Protein AF-A0A7V9DQ34-F1 (afdb_monomer_lite)

Foldseek 3Di:
DAPVVQLLVLVLVCQAQVRVVVLCVQCLVLLVDPVRFLLNSCVSSVSDDDPLSSVQSVPADPVVRNVVSVVSNVQSPDPRRFGEREAEDEDLDWDWDKDWFPDDPVGNTHIYIYTYDHRRPDDNPPPDPPD

Secondary structure (DSSP, 8-state):
--HHHHHHHHHHHHHSTTTHHHHHHHHHHHHH-TTS-HHHHHHHTT---SHHHHHHHHHS-HHHHHHHHHHHHHHHTSSSPPPEEEEEEE-SS-EEEEEEE--BTTB--EEEEEEEEPPTTPPP-------

pLDDT: mean 87.31, std 13.81, range [36.06, 98.06]

Sequence (131 aa):
MPAYQRMFGRVNQHFNIDSIGVTRDAIEQALLDPQTNLVSIAETLGIVTTDGERKVLEALPRGIQASLRALLADNFARVQPWEVQFVWEPAYDYRLTVHEAGPSAISDGGISVILGTRYPGDALPTLGTAS

Structure (mmCIF, N/CA/C/O backbone):
data_AF-A0A7V9DQ34-F1
#
_entry.id   AF-A0A7V9DQ34-F1
#
loop_
_atom_site.group_PDB
_atom_site.id
_atom_site.type_symbol
_atom_site.label_atom_id
_atom_site.label_alt_id
_atom_site.label_comp_id
_atom_site.label_asym_id
_atom_site.label_entity_id
_atom_site.label_seq_id
_atom_site.pdbx_PDB_ins_code
_atom_site.Cartn_x
_atom_site.Cartn_y
_atom_site.Cartn_z
_atom_site.occupancy
_atom_site.B_iso_or_equiv
_atom_site.auth_seq_id
_atom_site.auth_comp_id
_atom_site.auth_asym_id
_atom_site.auth_atom_id
_atom_site.pdbx_PDB_model_num
ATOM 1 N N . MET A 1 1 ? 8.725 -15.101 -11.408 1.00 49.19 1 MET A N 1
ATOM 2 C CA . MET A 1 1 ? 7.787 -13.970 -11.231 1.00 49.19 1 MET A CA 1
ATOM 3 C C . MET A 1 1 ? 8.563 -12.667 -11.330 1.00 49.19 1 MET A C 1
ATOM 5 O O . MET A 1 1 ? 9.618 -12.593 -10.699 1.00 49.19 1 MET A O 1
ATOM 9 N N . PRO A 1 2 ? 8.089 -11.678 -12.111 1.00 68.88 2 PRO A N 1
ATOM 10 C CA . PRO A 1 2 ? 8.647 -10.325 -12.130 1.00 68.88 2 PRO A CA 1
ATOM 11 C C . PRO A 1 2 ? 8.797 -9.766 -10.708 1.00 68.88 2 PRO A C 1
ATOM 13 O O . PRO A 1 2 ? 7.991 -10.085 -9.831 1.00 68.88 2 PRO A O 1
ATOM 16 N N . ALA A 1 3 ? 9.826 -8.947 -10.465 1.00 72.06 3 ALA A N 1
ATOM 17 C CA . ALA A 1 3 ? 10.141 -8.426 -9.130 1.00 72.06 3 ALA A CA 1
ATOM 18 C C . ALA A 1 3 ? 8.935 -7.736 -8.462 1.00 72.06 3 ALA A C 1
ATOM 20 O O . ALA A 1 3 ? 8.665 -7.981 -7.290 1.00 72.06 3 ALA A O 1
ATOM 21 N N . TYR A 1 4 ? 8.137 -6.987 -9.228 1.00 79.31 4 TYR A N 1
ATOM 22 C CA . TYR A 1 4 ? 6.950 -6.302 -8.705 1.00 79.31 4 TYR A CA 1
ATOM 23 C C . TYR A 1 4 ? 5.846 -7.249 -8.287 1.00 79.31 4 TYR A C 1
ATOM 25 O O . TYR A 1 4 ? 5.199 -7.020 -7.275 1.00 79.31 4 TYR A O 1
ATOM 33 N N . GLN A 1 5 ? 5.656 -8.345 -9.014 1.00 82.69 5 GLN A N 1
ATOM 34 C CA . GLN A 1 5 ? 4.638 -9.315 -8.641 1.00 82.69 5 GLN A CA 1
ATOM 35 C C . GLN A 1 5 ? 4.975 -9.973 -7.295 1.00 82.69 5 GLN A C 1
ATOM 37 O O . GLN A 1 5 ? 4.077 -10.270 -6.513 1.00 82.69 5 GLN A O 1
ATOM 42 N N . ARG A 1 6 ? 6.270 -10.142 -6.983 1.00 87.31 6 ARG A N 1
ATOM 43 C CA . ARG A 1 6 ? 6.712 -10.590 -5.652 1.00 87.31 6 ARG A CA 1
ATOM 44 C C . ARG A 1 6 ? 6.522 -9.512 -4.588 1.00 87.31 6 ARG A C 1
ATOM 46 O O . ARG A 1 6 ? 6.045 -9.836 -3.508 1.00 87.31 6 ARG A O 1
ATOM 53 N N . MET A 1 7 ? 6.851 -8.256 -4.897 1.00 90.44 7 MET A N 1
ATOM 54 C CA . MET A 1 7 ? 6.617 -7.126 -3.991 1.00 90.44 7 MET A CA 1
ATOM 55 C C . MET A 1 7 ? 5.136 -6.996 -3.629 1.00 90.44 7 MET A C 1
ATOM 57 O O . MET A 1 7 ? 4.805 -6.954 -2.453 1.00 90.44 7 MET A O 1
ATOM 61 N N . PHE A 1 8 ? 4.239 -7.037 -4.614 1.00 91.75 8 PHE A N 1
ATOM 62 C CA . PHE A 1 8 ? 2.791 -7.010 -4.393 1.00 91.75 8 PHE A CA 1
ATOM 63 C C . PHE A 1 8 ? 2.287 -8.252 -3.654 1.00 91.75 8 PHE A C 1
ATOM 65 O O . PHE A 1 8 ? 1.401 -8.144 -2.815 1.00 91.75 8 PHE A O 1
ATOM 72 N N . GLY A 1 9 ? 2.897 -9.418 -3.893 1.00 93.38 9 GLY A N 1
ATOM 73 C CA . GLY A 1 9 ? 2.659 -10.606 -3.074 1.00 93.38 9 GLY A CA 1
ATOM 74 C C . GLY A 1 9 ? 2.941 -10.356 -1.589 1.00 93.38 9 GLY A C 1
ATOM 75 O O . GLY A 1 9 ? 2.115 -10.715 -0.757 1.00 93.38 9 GLY A O 1
ATOM 76 N N . ARG A 1 10 ? 4.053 -9.683 -1.257 1.00 95.44 10 ARG A N 1
ATOM 77 C CA . ARG A 1 10 ? 4.363 -9.285 0.127 1.00 95.44 10 ARG A CA 1
ATOM 78 C C . ARG A 1 10 ? 3.397 -8.234 0.659 1.00 95.44 10 ARG A C 1
ATOM 80 O O . ARG A 1 10 ? 2.944 -8.375 1.783 1.00 95.44 10 ARG A O 1
ATOM 87 N N . VAL A 1 11 ? 3.018 -7.231 -0.140 1.00 95.62 11 VAL A N 1
ATOM 88 C CA . VAL A 1 11 ? 1.984 -6.257 0.265 1.00 95.62 11 VAL A CA 1
ATOM 89 C C . VAL A 1 11 ? 0.716 -6.993 0.717 1.00 95.62 11 VAL A C 1
ATOM 91 O O . VAL A 1 11 ? 0.256 -6.795 1.836 1.00 95.62 11 VAL A O 1
ATOM 94 N N . ASN A 1 12 ? 0.200 -7.917 -0.093 1.00 97.06 12 ASN A N 1
ATOM 95 C CA . ASN A 1 12 ? -1.033 -8.645 0.226 1.00 97.06 12 ASN A CA 1
ATOM 96 C C . ASN A 1 12 ? -0.915 -9.552 1.463 1.00 97.06 12 ASN A C 1
ATOM 98 O O . ASN A 1 12 ? -1.913 -9.842 2.116 1.00 97.06 12 ASN A O 1
ATOM 102 N N . GLN A 1 13 ? 0.296 -9.972 1.841 1.00 96.75 13 GLN A N 1
ATOM 103 C CA . GLN A 1 13 ? 0.516 -10.688 3.102 1.00 96.75 13 GLN A CA 1
ATOM 104 C C . GLN A 1 13 ? 0.306 -9.795 4.333 1.00 96.75 13 GLN A C 1
ATOM 106 O O . GLN A 1 13 ? -0.057 -10.310 5.382 1.00 96.75 13 GLN A O 1
ATOM 111 N N . HIS A 1 14 ? 0.484 -8.478 4.212 1.00 96.38 14 HIS A N 1
ATOM 112 C CA . HIS A 1 14 ? 0.279 -7.533 5.313 1.00 96.38 14 HIS A CA 1
ATOM 113 C C . HIS A 1 14 ? -1.152 -7.008 5.411 1.00 96.38 14 HIS A C 1
ATOM 115 O O . HIS A 1 14 ? -1.604 -6.685 6.508 1.00 96.38 14 HIS A O 1
ATOM 121 N N . PHE A 1 15 ? -1.855 -6.904 4.284 1.00 96.12 15 PHE A N 1
ATOM 122 C CA . PHE A 1 15 ? -3.164 -6.249 4.216 1.00 96.12 15 PHE A CA 1
ATOM 123 C C . PHE A 1 15 ? -4.346 -7.211 4.011 1.00 96.12 15 PHE A C 1
ATOM 125 O O . PHE A 1 15 ? -5.454 -6.749 3.751 1.00 96.12 15 PHE A O 1
ATOM 132 N N . ASN A 1 16 ? -4.138 -8.522 4.172 1.00 95.31 16 ASN A N 1
ATOM 133 C CA . ASN A 1 16 ? -5.232 -9.496 4.261 1.00 95.31 16 ASN A CA 1
ATOM 134 C C . ASN A 1 16 ? -5.968 -9.425 5.607 1.00 95.31 16 ASN A C 1
ATOM 136 O O . ASN A 1 16 ? -5.466 -8.849 6.577 1.00 95.31 16 ASN A O 1
ATOM 140 N N . ILE A 1 17 ? -7.135 -10.067 5.671 1.00 91.56 17 ILE A N 1
ATOM 141 C CA . ILE A 1 17 ? -8.006 -10.067 6.853 1.00 91.56 17 ILE A CA 1
ATOM 142 C C . ILE A 1 17 ? -7.315 -10.560 8.136 1.00 91.56 17 ILE A C 1
ATOM 144 O O . ILE A 1 17 ? -7.572 -10.024 9.213 1.00 91.56 17 ILE A O 1
ATOM 148 N N . ASP A 1 18 ? -6.389 -11.515 8.025 1.00 93.81 18 ASP A N 1
ATOM 149 C CA . ASP A 1 18 ? -5.710 -12.121 9.176 1.00 93.81 18 ASP A CA 1
ATOM 150 C C . ASP A 1 18 ? -4.588 -11.234 9.738 1.00 93.81 18 ASP A C 1
ATOM 152 O O . ASP A 1 18 ? -4.246 -11.315 10.918 1.00 93.81 18 ASP A O 1
ATOM 156 N N . SER A 1 19 ? -3.994 -10.386 8.894 1.00 95.38 19 SER A N 1
ATOM 157 C CA . SER A 1 19 ? -2.755 -9.658 9.206 1.00 95.38 19 SER A CA 1
ATOM 158 C C . SER A 1 19 ? -2.948 -8.150 9.325 1.00 95.38 19 SER A C 1
ATOM 160 O O . SER A 1 19 ? -2.115 -7.469 9.927 1.00 95.38 19 SER A O 1
ATOM 162 N N . ILE A 1 20 ? -4.045 -7.604 8.792 1.00 94.69 20 ILE A N 1
ATOM 163 C CA . ILE A 1 20 ? -4.225 -6.155 8.679 1.00 94.69 20 ILE A CA 1
ATOM 164 C C . ILE A 1 20 ? -4.277 -5.438 10.030 1.00 94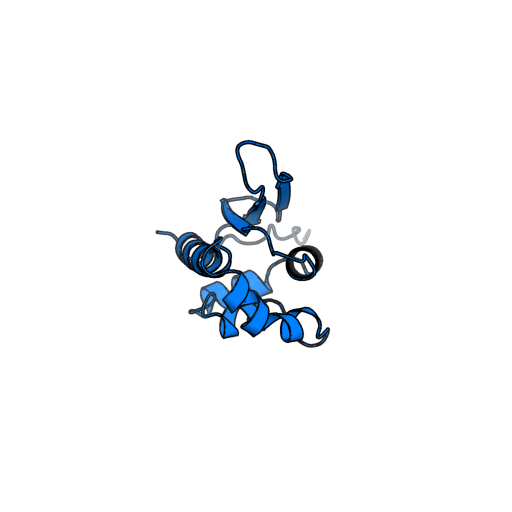.69 20 ILE A C 1
ATOM 166 O O . ILE A 1 20 ? -3.770 -4.325 10.139 1.00 94.69 20 ILE A O 1
ATOM 170 N N . GLY A 1 21 ? -4.814 -6.078 11.073 1.00 93.50 21 GLY A N 1
ATOM 171 C CA . GLY A 1 21 ? -4.801 -5.523 12.430 1.00 93.50 21 GLY A CA 1
ATOM 172 C C . GLY A 1 21 ? -3.378 -5.349 12.968 1.00 93.50 21 GLY A C 1
ATOM 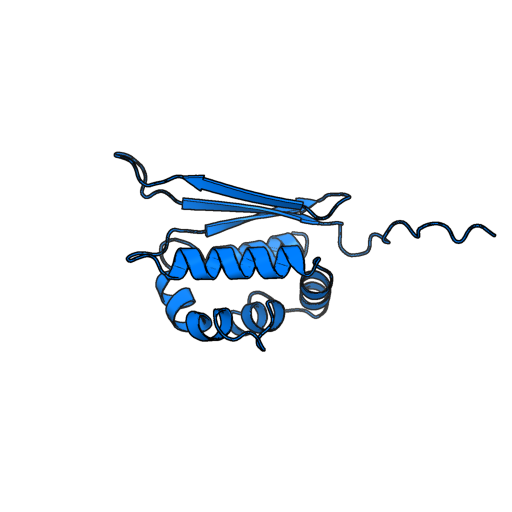173 O O . GLY A 1 21 ? -3.028 -4.277 13.450 1.00 93.50 21 GLY A O 1
ATOM 174 N N . VAL A 1 22 ? -2.527 -6.367 12.793 1.00 94.56 22 VAL A N 1
ATOM 175 C CA . VAL A 1 22 ? -1.110 -6.318 13.195 1.00 94.56 22 VAL A CA 1
ATOM 176 C C . VAL A 1 22 ? -0.357 -5.264 12.385 1.00 94.56 22 VAL A C 1
ATOM 178 O O . VAL A 1 22 ? 0.430 -4.495 12.936 1.00 94.56 22 VAL A O 1
ATOM 181 N N . THR A 1 23 ? -0.618 -5.195 11.078 1.00 94.69 23 THR A N 1
ATOM 182 C CA . THR A 1 23 ? -0.028 -4.182 10.199 1.00 94.69 23 THR A CA 1
ATOM 183 C C . THR A 1 23 ? -0.436 -2.775 10.625 1.00 94.69 23 THR A C 1
ATOM 185 O O . THR A 1 23 ? 0.433 -1.912 10.725 1.00 94.69 23 THR A O 1
ATOM 188 N N . ARG A 1 24 ? -1.721 -2.533 10.926 1.00 94.38 24 ARG A N 1
ATOM 189 C CA . ARG A 1 24 ? -2.191 -1.242 11.447 1.00 94.38 24 ARG A CA 1
ATOM 190 C C . ARG A 1 24 ? -1.393 -0.844 12.675 1.00 94.38 24 ARG A C 1
ATOM 192 O O . ARG A 1 24 ? -0.775 0.216 12.669 1.00 94.38 24 ARG A O 1
ATOM 199 N N . ASP A 1 25 ? -1.356 -1.707 13.680 1.00 93.31 25 ASP A N 1
ATOM 200 C CA . ASP A 1 25 ? -0.710 -1.395 14.953 1.00 93.31 25 ASP A CA 1
ATOM 201 C C . ASP A 1 25 ? 0.801 -1.113 14.774 1.00 93.31 25 ASP A C 1
ATOM 203 O O . ASP A 1 25 ? 1.378 -0.311 15.507 1.00 93.31 25 ASP A O 1
ATOM 207 N N . ALA A 1 26 ? 1.439 -1.710 13.759 1.00 92.12 26 ALA A N 1
ATOM 208 C CA . ALA A 1 26 ? 2.849 -1.490 13.439 1.00 92.12 26 ALA A CA 1
ATOM 209 C C . ALA A 1 26 ? 3.144 -0.160 12.717 1.00 92.12 26 ALA A C 1
ATOM 211 O O . ALA A 1 26 ? 4.217 0.410 12.923 1.00 92.12 26 ALA A O 1
ATOM 212 N N . ILE A 1 27 ? 2.249 0.321 11.843 1.00 93.31 27 ILE A N 1
ATOM 213 C CA . ILE A 1 27 ? 2.549 1.443 10.928 1.00 93.31 27 ILE A CA 1
ATOM 214 C C . ILE A 1 27 ? 1.555 2.610 10.962 1.00 93.31 27 ILE A C 1
ATOM 216 O O . ILE A 1 27 ? 1.752 3.580 10.232 1.00 93.31 27 ILE A O 1
ATOM 220 N N . GLU A 1 28 ? 0.518 2.579 11.799 1.00 91.75 28 GLU A N 1
ATOM 221 C CA . GLU A 1 28 ? -0.480 3.656 11.883 1.00 91.75 28 GLU A CA 1
ATOM 222 C C . GLU A 1 28 ? 0.167 5.022 12.161 1.00 91.75 28 GLU A C 1
ATOM 224 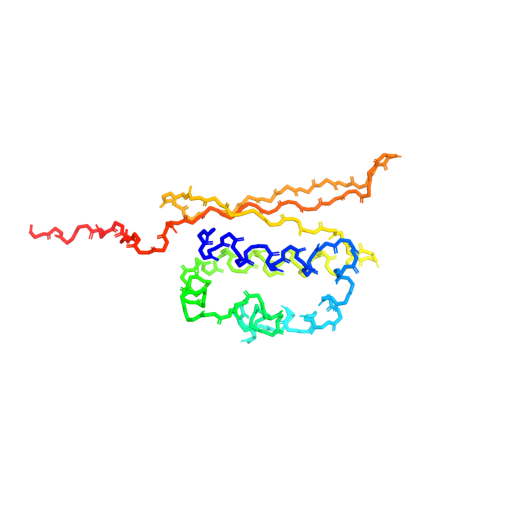O O . GLU A 1 28 ? -0.069 5.983 11.431 1.00 91.75 28 GLU A O 1
ATOM 229 N N . GLN A 1 29 ? 1.062 5.106 13.148 1.00 89.00 29 GLN A N 1
ATOM 230 C CA . GLN A 1 29 ? 1.752 6.363 13.466 1.00 89.00 29 GLN A CA 1
ATOM 231 C C . GLN A 1 29 ? 2.625 6.856 12.303 1.00 89.00 29 GLN A C 1
ATOM 233 O O . GLN A 1 29 ? 2.656 8.046 12.001 1.00 89.00 29 GLN A O 1
ATOM 238 N N . ALA A 1 30 ? 3.282 5.932 11.602 1.00 90.44 30 ALA A N 1
ATOM 239 C CA . ALA A 1 30 ? 4.112 6.229 10.439 1.00 90.44 30 ALA A CA 1
ATOM 240 C C . ALA A 1 30 ? 3.281 6.739 9.241 1.00 90.44 30 ALA A C 1
ATOM 242 O O . ALA A 1 30 ? 3.742 7.582 8.470 1.00 90.44 30 ALA A O 1
ATOM 243 N N . LEU A 1 31 ? 2.038 6.268 9.087 1.00 88.19 31 LEU A N 1
ATOM 244 C CA . LEU A 1 31 ? 1.105 6.771 8.073 1.00 88.19 31 LEU A CA 1
ATOM 245 C C . LEU A 1 31 ? 0.639 8.202 8.368 1.00 88.19 31 LEU A C 1
ATOM 247 O O . LEU A 1 31 ? 0.479 8.990 7.429 1.00 88.19 31 LEU A O 1
ATOM 251 N N . LEU A 1 32 ? 0.448 8.535 9.646 1.00 85.38 32 LEU A N 1
ATOM 252 C CA . LEU A 1 32 ? -0.005 9.853 10.098 1.00 85.38 32 LEU A CA 1
ATOM 253 C C . LEU A 1 32 ? 1.119 10.896 10.141 1.00 85.38 32 LEU A C 1
ATOM 255 O O . LEU A 1 32 ? 0.845 12.089 10.012 1.00 85.38 32 LEU A O 1
ATOM 259 N N . ASP A 1 33 ? 2.374 10.468 10.281 1.00 89.38 33 ASP A N 1
ATOM 260 C CA . ASP A 1 33 ? 3.526 11.364 10.259 1.00 89.38 33 ASP A CA 1
ATOM 261 C C . ASP A 1 33 ? 3.804 11.891 8.834 1.00 89.38 33 ASP A C 1
ATOM 263 O O . ASP A 1 33 ? 4.165 11.109 7.945 1.00 89.38 33 ASP A O 1
ATOM 267 N N . PRO A 1 34 ? 3.698 13.215 8.595 1.00 83.69 34 PRO A N 1
ATOM 268 C CA . PRO A 1 34 ? 3.951 13.810 7.286 1.00 83.69 34 PRO A CA 1
ATOM 269 C C . PRO A 1 34 ? 5.421 13.739 6.845 1.00 83.69 34 PRO A C 1
ATOM 271 O O . PRO A 1 34 ? 5.696 13.957 5.665 1.00 83.69 34 PRO A O 1
ATOM 274 N N . GLN A 1 35 ? 6.366 13.479 7.757 1.00 87.88 35 GLN A N 1
ATOM 275 C CA . GLN A 1 35 ? 7.790 13.339 7.423 1.00 87.88 35 GLN A CA 1
ATOM 276 C C . GLN A 1 35 ? 8.145 11.933 6.946 1.00 87.88 35 GLN A C 1
ATOM 278 O O . GLN A 1 35 ? 9.077 11.749 6.160 1.00 87.88 35 GLN A O 1
ATOM 283 N N . THR A 1 36 ? 7.389 10.934 7.388 1.00 90.44 36 THR A N 1
ATOM 284 C CA . THR A 1 36 ? 7.561 9.567 6.922 1.00 90.44 36 THR A CA 1
ATOM 285 C C . THR A 1 36 ? 7.087 9.470 5.473 1.00 90.44 36 THR A C 1
ATOM 287 O O . THR A 1 36 ? 6.018 9.969 5.141 1.00 90.44 36 THR A O 1
ATOM 290 N N . ASN A 1 37 ? 7.834 8.803 4.591 1.00 90.50 37 ASN A N 1
ATOM 291 C CA . ASN A 1 37 ? 7.427 8.570 3.198 1.00 90.50 37 ASN A CA 1
ATOM 292 C C . ASN A 1 37 ? 6.913 7.127 2.988 1.00 90.50 37 ASN A C 1
ATOM 294 O O . ASN A 1 37 ? 7.070 6.265 3.851 1.00 90.50 37 ASN A O 1
ATOM 298 N N . LEU A 1 38 ? 6.260 6.859 1.848 1.00 91.88 38 LEU A N 1
ATOM 299 C CA . LEU A 1 38 ? 5.679 5.539 1.547 1.00 91.88 38 LEU A CA 1
ATOM 300 C C . LEU A 1 38 ? 6.735 4.419 1.498 1.00 91.88 38 LEU A C 1
ATOM 302 O O . LEU A 1 38 ? 6.459 3.290 1.894 1.00 91.88 38 LEU A O 1
ATOM 306 N N . VAL A 1 39 ? 7.937 4.734 1.018 1.00 92.56 39 VAL A N 1
ATOM 307 C CA . VAL A 1 39 ? 9.040 3.779 0.868 1.00 92.56 39 VAL A CA 1
ATOM 308 C C . VAL A 1 39 ? 9.509 3.299 2.235 1.00 92.56 39 VAL A C 1
ATOM 310 O O . VAL A 1 39 ? 9.593 2.096 2.446 1.00 92.56 39 VAL A O 1
ATOM 313 N N . SER A 1 40 ? 9.721 4.215 3.180 1.00 93.00 40 SER A N 1
ATOM 314 C CA . SER A 1 40 ? 10.126 3.883 4.547 1.00 93.00 40 SER A CA 1
ATOM 315 C C . SER A 1 40 ? 9.104 2.979 5.237 1.00 93.00 40 SER A C 1
ATOM 317 O O . SER A 1 40 ? 9.491 2.001 5.865 1.00 93.00 40 SER A O 1
ATOM 319 N N . ILE A 1 41 ? 7.804 3.232 5.048 1.00 93.62 41 ILE A N 1
ATOM 320 C CA . ILE A 1 41 ? 6.739 2.349 5.559 1.00 93.62 41 ILE A CA 1
ATOM 321 C C . ILE A 1 41 ? 6.853 0.949 4.944 1.00 93.62 41 ILE A C 1
ATOM 323 O O . ILE A 1 41 ? 6.790 -0.057 5.650 1.00 93.62 41 ILE A O 1
ATOM 327 N N . ALA A 1 42 ? 7.043 0.871 3.626 1.00 94.25 42 ALA A N 1
ATOM 328 C CA . ALA A 1 42 ? 7.178 -0.402 2.929 1.00 94.25 42 ALA A CA 1
ATOM 329 C C . ALA A 1 42 ? 8.456 -1.165 3.333 1.00 94.25 42 ALA A C 1
ATOM 331 O O . ALA A 1 42 ? 8.448 -2.394 3.367 1.00 94.25 42 ALA A O 1
ATOM 332 N N . GLU A 1 43 ? 9.542 -0.469 3.666 1.00 94.50 43 GLU A N 1
ATOM 333 C CA . GLU A 1 43 ? 10.764 -1.069 4.214 1.00 94.50 43 GLU A CA 1
ATOM 334 C C . GLU A 1 43 ? 10.553 -1.585 5.641 1.00 94.50 43 GLU A C 1
ATOM 336 O O . GLU A 1 43 ? 10.953 -2.710 5.934 1.00 94.50 43 GLU A O 1
ATOM 341 N N . THR A 1 44 ? 9.868 -0.825 6.506 1.00 93.19 44 THR A N 1
ATOM 342 C CA . THR A 1 44 ? 9.512 -1.266 7.867 1.00 93.19 44 THR A CA 1
ATOM 343 C C . THR A 1 44 ? 8.701 -2.559 7.850 1.00 93.19 44 THR A C 1
ATOM 345 O O . THR A 1 44 ? 8.927 -3.437 8.678 1.00 93.19 44 THR A O 1
ATOM 348 N N . LEU A 1 45 ? 7.794 -2.704 6.882 1.00 93.56 45 LEU A N 1
ATOM 349 C CA . LEU A 1 45 ? 7.006 -3.923 6.704 1.00 93.56 45 LEU A CA 1
ATOM 350 C C . LEU A 1 45 ? 7.773 -5.053 5.998 1.00 93.56 45 LEU A C 1
ATOM 352 O O . LEU A 1 45 ? 7.266 -6.161 5.904 1.00 93.56 45 LEU A O 1
ATOM 356 N N . GLY A 1 46 ? 8.976 -4.817 5.467 1.00 94.25 46 GLY A N 1
ATOM 357 C CA . GLY A 1 46 ? 9.680 -5.813 4.649 1.00 94.25 46 GLY A CA 1
ATOM 358 C C . GLY A 1 46 ? 9.021 -6.065 3.283 1.00 94.25 46 GLY A C 1
ATOM 359 O O . GLY A 1 46 ? 9.316 -7.053 2.608 1.00 94.25 46 GLY A O 1
ATOM 360 N N . ILE A 1 47 ? 8.142 -5.162 2.840 1.00 94.81 47 ILE A N 1
ATOM 361 C CA . ILE A 1 47 ? 7.546 -5.177 1.501 1.00 94.81 47 ILE A CA 1
ATOM 362 C C . ILE A 1 47 ? 8.614 -4.848 0.457 1.00 94.81 47 ILE A C 1
ATOM 364 O O . ILE A 1 47 ? 8.685 -5.516 -0.576 1.00 94.81 47 ILE A O 1
ATOM 368 N N . VAL A 1 48 ? 9.464 -3.857 0.722 1.00 93.25 48 VAL A N 1
ATOM 369 C CA . VAL A 1 48 ? 10.623 -3.522 -0.117 1.00 93.25 48 VAL A CA 1
ATOM 370 C C . VAL A 1 48 ? 11.851 -4.236 0.427 1.00 93.25 48 VAL A C 1
ATOM 372 O O . VAL A 1 48 ? 12.227 -4.049 1.578 1.00 93.25 48 VAL A O 1
ATOM 375 N N . THR A 1 49 ? 12.484 -5.051 -0.415 1.00 92.56 49 THR A N 1
ATOM 376 C CA . THR A 1 49 ? 13.630 -5.897 -0.030 1.00 92.56 49 THR A CA 1
ATOM 377 C C . THR A 1 49 ? 14.863 -5.677 -0.902 1.00 92.56 49 THR A C 1
ATOM 379 O O . THR A 1 49 ? 15.939 -6.186 -0.600 1.00 92.56 49 THR A O 1
ATOM 382 N N . THR A 1 50 ? 14.724 -4.931 -1.999 1.00 89.62 50 THR A N 1
ATOM 383 C CA . THR A 1 50 ? 15.800 -4.673 -2.962 1.00 89.62 50 THR A CA 1
ATOM 384 C C . THR A 1 50 ? 15.825 -3.205 -3.380 1.00 89.62 50 THR A C 1
ATOM 386 O O . THR A 1 50 ? 14.788 -2.542 -3.418 1.00 89.62 50 THR A O 1
ATOM 389 N N . ASP A 1 51 ? 16.993 -2.710 -3.797 1.00 86.12 51 ASP A N 1
ATOM 390 C CA . ASP A 1 51 ? 17.133 -1.342 -4.321 1.00 86.12 51 ASP A CA 1
ATOM 391 C C . ASP A 1 51 ? 16.262 -1.089 -5.562 1.00 86.12 51 ASP A C 1
ATOM 393 O O . ASP A 1 51 ? 15.818 0.033 -5.799 1.00 86.12 51 ASP A O 1
ATOM 397 N N . GLY A 1 52 ? 16.006 -2.129 -6.363 1.00 83.75 52 GLY A N 1
ATOM 398 C CA . GLY A 1 52 ? 15.117 -2.042 -7.521 1.00 83.75 52 GLY A CA 1
ATOM 399 C C . GLY A 1 52 ? 13.666 -1.776 -7.121 1.00 83.75 52 GLY A C 1
ATOM 400 O O . GLY A 1 52 ? 13.018 -0.928 -7.718 1.00 83.75 52 GLY A O 1
ATOM 401 N N . GLU A 1 53 ? 13.168 -2.451 -6.086 1.00 87.75 53 GLU A N 1
ATOM 402 C CA . GLU A 1 53 ? 11.824 -2.219 -5.537 1.00 87.75 53 GLU A CA 1
ATOM 403 C C . GLU A 1 53 ? 11.713 -0.827 -4.898 1.00 87.75 53 GLU A C 1
ATOM 405 O O . GLU A 1 53 ? 10.718 -0.132 -5.111 1.00 87.75 53 GLU A O 1
ATOM 410 N N . ARG A 1 54 ? 12.769 -0.383 -4.197 1.00 88.81 54 ARG A N 1
ATOM 411 C CA . ARG A 1 54 ? 12.848 0.963 -3.612 1.00 88.81 54 ARG A CA 1
ATOM 412 C C . ARG A 1 54 ? 12.683 2.049 -4.672 1.00 88.81 54 ARG A C 1
ATOM 414 O O . ARG A 1 54 ? 11.749 2.844 -4.592 1.00 88.81 54 ARG A O 1
ATOM 421 N N . LYS A 1 55 ? 13.543 2.037 -5.699 1.00 85.81 55 LYS A N 1
ATOM 422 C CA . LYS A 1 55 ? 13.556 3.041 -6.782 1.00 85.81 55 LYS A CA 1
ATOM 423 C C . LYS A 1 55 ? 12.210 3.181 -7.480 1.00 85.81 55 LYS A C 1
ATOM 425 O O . LYS A 1 55 ? 11.893 4.221 -8.043 1.00 85.81 55 LYS A O 1
ATOM 430 N N . VAL A 1 56 ? 11.425 2.118 -7.469 1.00 82.75 56 VAL A N 1
ATOM 431 C CA . VAL A 1 56 ? 10.144 2.055 -8.161 1.00 82.75 56 VAL A CA 1
ATOM 432 C C . VAL A 1 56 ? 9.056 2.714 -7.347 1.00 82.75 56 VAL A C 1
ATOM 434 O O . VAL A 1 56 ? 8.298 3.507 -7.899 1.00 82.75 56 VAL A O 1
ATOM 437 N N . LEU A 1 57 ? 9.000 2.435 -6.045 1.00 87.62 57 LEU A N 1
ATOM 438 C CA . LEU A 1 57 ? 8.107 3.168 -5.156 1.00 87.62 57 LEU A CA 1
ATOM 439 C C . LEU A 1 57 ? 8.483 4.655 -5.100 1.00 87.62 57 LEU A C 1
ATOM 441 O O . LEU A 1 57 ? 7.591 5.499 -5.115 1.00 87.62 57 LEU A O 1
ATOM 445 N N . GLU A 1 58 ? 9.779 4.984 -5.126 1.00 88.38 58 GLU A N 1
ATOM 446 C CA . GLU A 1 58 ? 10.268 6.369 -5.220 1.00 88.38 58 GLU A CA 1
ATOM 447 C C . GLU A 1 58 ? 9.856 7.057 -6.531 1.00 88.38 58 GLU A C 1
ATOM 449 O O . GLU A 1 58 ? 9.551 8.250 -6.529 1.00 88.38 58 GLU A O 1
ATOM 454 N N . ALA A 1 59 ? 9.816 6.313 -7.641 1.00 87.06 59 ALA A N 1
ATOM 455 C CA . ALA A 1 59 ? 9.432 6.826 -8.954 1.00 87.06 59 ALA A CA 1
ATOM 456 C C . ALA A 1 59 ? 7.919 7.042 -9.120 1.00 87.06 59 ALA A C 1
ATOM 458 O O . ALA A 1 59 ? 7.503 7.687 -10.088 1.00 87.06 59 ALA A O 1
ATOM 459 N N . LEU A 1 60 ? 7.086 6.532 -8.202 1.00 89.56 60 LEU A N 1
ATOM 460 C CA . LEU A 1 60 ? 5.648 6.784 -8.248 1.00 89.56 60 LEU A CA 1
ATOM 461 C C . LEU A 1 60 ? 5.365 8.288 -8.135 1.00 89.56 60 LEU A C 1
ATOM 463 O O . LEU A 1 60 ? 5.949 8.959 -7.278 1.00 89.56 60 LEU A O 1
ATOM 467 N N . PRO A 1 61 ? 4.417 8.832 -8.920 1.00 92.19 61 PRO A N 1
ATOM 468 C CA . PRO A 1 61 ? 3.970 10.206 -8.750 1.00 92.19 61 PRO A CA 1
ATOM 469 C C . PRO A 1 61 ? 3.571 10.487 -7.299 1.00 92.19 61 PRO A C 1
ATOM 471 O O . PRO A 1 61 ? 2.841 9.705 -6.687 1.00 92.19 61 PRO A O 1
ATOM 474 N N . ARG A 1 62 ? 3.994 11.637 -6.757 1.00 91.38 62 ARG A N 1
ATOM 475 C CA . ARG A 1 62 ? 3.700 12.029 -5.363 1.00 91.38 62 ARG A CA 1
ATOM 476 C C . ARG A 1 62 ? 2.205 11.979 -5.035 1.00 91.38 62 ARG A C 1
ATOM 478 O O . ARG A 1 62 ? 1.847 11.601 -3.928 1.00 91.38 62 ARG A O 1
ATOM 485 N N . GLY A 1 63 ? 1.348 12.309 -6.005 1.00 93.00 63 GLY A N 1
ATOM 486 C CA . GLY A 1 63 ? -0.105 12.191 -5.868 1.00 93.00 63 GLY A CA 1
ATOM 487 C C . GLY A 1 63 ? -0.560 10.755 -5.602 1.00 93.00 63 GLY A C 1
ATOM 488 O O . GLY A 1 63 ? -1.320 10.534 -4.672 1.00 93.00 63 GLY A O 1
ATOM 489 N N . ILE A 1 64 ? -0.025 9.770 -6.333 1.00 95.31 64 ILE A N 1
ATOM 490 C CA . ILE A 1 64 ? -0.331 8.349 -6.103 1.00 95.31 64 ILE A CA 1
ATOM 491 C C . ILE A 1 64 ? 0.175 7.903 -4.731 1.00 95.31 64 ILE A C 1
ATOM 493 O O . ILE A 1 64 ? -0.557 7.237 -4.004 1.00 95.31 64 ILE A O 1
ATOM 497 N N . GLN A 1 65 ? 1.392 8.298 -4.345 1.00 93.38 65 GLN A N 1
ATOM 498 C CA . GLN A 1 65 ? 1.922 7.968 -3.019 1.00 93.38 65 GLN A CA 1
ATOM 499 C C . GLN A 1 65 ? 1.032 8.532 -1.900 1.00 93.38 65 GLN A C 1
ATOM 501 O O . GLN A 1 65 ? 0.707 7.822 -0.950 1.00 93.38 65 GLN A O 1
ATOM 506 N N . ALA A 1 66 ? 0.601 9.789 -2.031 1.00 92.44 66 ALA A N 1
ATOM 507 C CA . ALA A 1 66 ? -0.304 10.431 -1.084 1.00 92.44 66 ALA A CA 1
ATOM 508 C C . ALA A 1 66 ? -1.682 9.752 -1.052 1.00 92.44 66 ALA A C 1
ATOM 510 O O . ALA A 1 66 ? -2.202 9.501 0.031 1.00 92.44 66 ALA A O 1
ATOM 511 N N . SER A 1 67 ? -2.246 9.394 -2.210 1.00 95.44 67 SER A N 1
ATOM 512 C CA . SER A 1 67 ? -3.521 8.673 -2.296 1.00 95.44 67 SER A CA 1
ATOM 513 C C . SER A 1 67 ? -3.459 7.300 -1.628 1.00 95.44 67 SER A C 1
ATOM 515 O O . SER A 1 67 ? -4.376 6.952 -0.895 1.00 95.44 67 SER A O 1
ATOM 517 N N . LEU A 1 68 ? -2.375 6.541 -1.822 1.00 95.31 68 LEU A N 1
ATOM 518 C CA . LEU A 1 68 ? -2.182 5.248 -1.157 1.00 95.31 68 LEU A CA 1
ATOM 519 C C . LEU A 1 68 ? -2.112 5.401 0.364 1.00 95.31 68 LEU A C 1
ATOM 521 O O . LEU A 1 68 ? -2.751 4.644 1.090 1.00 95.31 68 LEU A O 1
ATOM 525 N N . ARG A 1 69 ? -1.376 6.404 0.854 1.00 93.88 69 ARG A N 1
ATOM 526 C CA . ARG A 1 69 ? -1.304 6.689 2.293 1.00 93.88 69 ARG A CA 1
ATOM 527 C C . ARG A 1 69 ? -2.652 7.100 2.866 1.00 93.88 69 ARG A C 1
ATOM 529 O O . ARG A 1 69 ? -3.030 6.593 3.914 1.00 93.88 69 ARG A O 1
ATOM 536 N N . ALA A 1 70 ? -3.365 7.993 2.183 1.00 93.50 70 ALA A N 1
ATOM 537 C CA . ALA A 1 70 ? -4.682 8.450 2.609 1.00 93.50 70 ALA A CA 1
ATOM 538 C C . ALA A 1 70 ? -5.689 7.294 2.652 1.00 93.50 70 ALA A C 1
ATOM 540 O O . ALA A 1 70 ? -6.429 7.179 3.620 1.00 93.50 70 ALA A O 1
ATOM 541 N N . LEU A 1 71 ? -5.662 6.406 1.654 1.00 95.88 71 LEU A N 1
ATOM 542 C CA . LEU A 1 71 ? -6.491 5.201 1.617 1.00 95.88 71 LEU A CA 1
ATOM 543 C C . LEU A 1 71 ? -6.210 4.272 2.803 1.00 95.88 71 LEU A C 1
ATOM 545 O O . LEU A 1 71 ? -7.142 3.804 3.449 1.00 95.88 71 LEU A O 1
ATOM 549 N N . LEU A 1 72 ? -4.935 4.014 3.107 1.00 95.44 72 LEU A N 1
ATOM 550 C CA . LEU A 1 72 ? -4.570 3.170 4.246 1.00 95.44 72 LEU A CA 1
ATOM 551 C C . LEU A 1 72 ? -4.950 3.820 5.580 1.00 95.44 72 LEU A C 1
ATOM 553 O O . LEU A 1 72 ? -5.482 3.137 6.449 1.00 95.44 72 LEU A O 1
ATOM 557 N N . ALA A 1 73 ? -4.725 5.127 5.727 1.00 93.88 73 ALA A N 1
ATOM 558 C CA . ALA A 1 73 ? -5.108 5.871 6.922 1.00 93.88 73 ALA A CA 1
ATOM 559 C C . ALA A 1 73 ? -6.633 5.870 7.138 1.00 93.88 73 ALA A C 1
ATOM 561 O O . ALA A 1 73 ? -7.082 5.618 8.253 1.00 93.88 73 ALA A O 1
ATOM 562 N N . ASP A 1 74 ? -7.426 6.084 6.081 1.00 94.69 74 ASP A N 1
ATOM 563 C CA . ASP A 1 74 ? -8.891 5.994 6.141 1.00 94.69 74 ASP A CA 1
ATOM 564 C C . ASP A 1 74 ? -9.355 4.590 6.548 1.00 94.69 74 ASP A C 1
ATOM 566 O O . ASP A 1 74 ? -10.169 4.433 7.457 1.00 94.69 74 ASP A O 1
ATOM 570 N N . ASN A 1 75 ? -8.788 3.551 5.931 1.00 95.19 75 ASN A N 1
ATOM 571 C CA . ASN A 1 75 ? -9.131 2.173 6.263 1.00 95.19 75 ASN A CA 1
ATOM 572 C C . ASN A 1 75 ? -8.771 1.816 7.716 1.00 95.19 75 ASN A C 1
ATOM 574 O O . ASN A 1 75 ? -9.530 1.132 8.399 1.00 95.19 75 ASN A O 1
ATOM 578 N N . PHE A 1 76 ? -7.632 2.299 8.213 1.00 94.56 76 PHE A N 1
ATOM 579 C CA . PHE A 1 76 ? -7.179 2.047 9.583 1.00 94.56 76 PHE A CA 1
ATOM 580 C C . PHE A 1 76 ? -7.991 2.787 10.646 1.00 94.56 76 PHE A C 1
ATOM 582 O O . PHE A 1 76 ? -8.108 2.279 11.760 1.00 94.56 76 PHE A O 1
ATOM 589 N N . ALA A 1 77 ? -8.618 3.911 10.290 1.00 92.88 77 ALA A N 1
ATOM 590 C CA . ALA A 1 77 ? -9.529 4.644 11.166 1.00 92.88 77 ALA A CA 1
ATOM 591 C C . ALA A 1 77 ? -10.874 3.923 11.400 1.00 92.88 77 ALA A C 1
ATOM 593 O O . ALA A 1 77 ? -11.673 4.348 12.240 1.00 92.88 77 ALA A O 1
ATOM 594 N N . ARG A 1 78 ? -11.155 2.833 10.673 1.00 91.50 78 ARG A N 1
ATOM 595 C CA . ARG A 1 78 ? -12.364 2.019 10.860 1.00 91.50 78 ARG A CA 1
ATOM 596 C C . ARG A 1 78 ? -12.266 1.207 12.149 1.00 91.50 78 ARG A C 1
ATOM 598 O O . ARG A 1 78 ? -11.192 0.756 12.537 1.00 91.50 78 ARG A O 1
ATOM 605 N N . VAL A 1 79 ? -13.423 0.945 12.771 1.00 89.81 79 VAL A N 1
ATOM 606 C CA . VAL A 1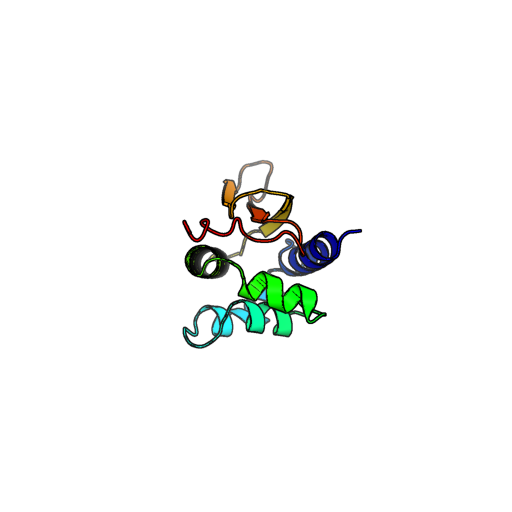 79 ? -13.520 0.073 13.963 1.00 89.81 79 VAL A CA 1
ATOM 607 C C . VAL A 1 79 ? -12.846 -1.277 13.698 1.00 89.81 79 VAL A C 1
ATOM 609 O O . VAL A 1 79 ? -12.082 -1.767 14.527 1.00 89.81 79 VAL A O 1
ATOM 612 N N . GLN A 1 80 ? -13.089 -1.831 12.509 1.00 89.06 80 GLN A N 1
ATOM 613 C CA . GLN A 1 80 ? -12.376 -2.975 11.964 1.00 89.06 80 GLN A CA 1
ATOM 614 C C . GLN A 1 80 ? -11.874 -2.606 10.560 1.00 89.06 80 GLN A C 1
ATOM 616 O O . GLN A 1 80 ? -12.706 -2.378 9.676 1.00 89.06 80 GLN A O 1
ATOM 621 N N . PRO A 1 81 ? -10.549 -2.517 10.346 1.00 93.62 81 PRO A N 1
ATOM 622 C CA . PRO A 1 81 ? -9.987 -2.303 9.019 1.00 93.62 81 PRO A CA 1
ATOM 623 C C . PRO A 1 81 ? -10.401 -3.418 8.061 1.00 93.62 81 PRO A C 1
ATOM 625 O O . PRO A 1 81 ? -10.391 -4.594 8.430 1.00 93.62 81 PRO A O 1
ATOM 628 N N . TRP A 1 82 ? -10.756 -3.051 6.834 1.00 95.25 82 TRP A N 1
ATOM 629 C CA . TRP A 1 82 ? -1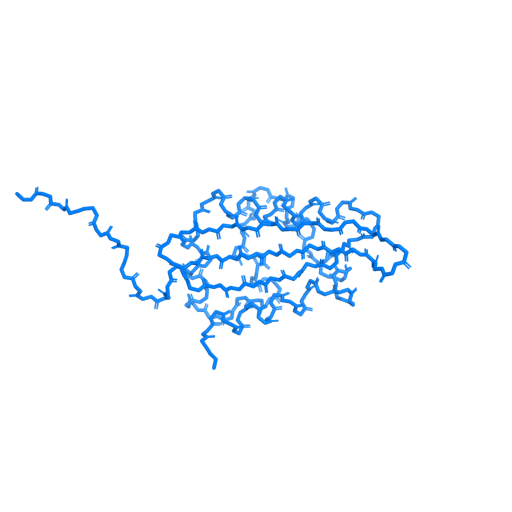1.102 -4.015 5.793 1.00 95.25 82 TRP A CA 1
ATOM 630 C C . TRP A 1 82 ? -9.855 -4.528 5.096 1.00 95.25 82 TRP A C 1
ATOM 632 O O . TRP A 1 82 ? -8.895 -3.779 4.920 1.00 95.25 82 TRP A O 1
ATOM 642 N N . GLU A 1 83 ? -9.891 -5.777 4.642 1.00 95.56 83 GLU A N 1
ATOM 643 C CA . GLU A 1 83 ? -8.854 -6.316 3.767 1.00 95.56 83 GLU A CA 1
ATOM 644 C C . GLU A 1 83 ? -8.617 -5.395 2.558 1.00 95.56 83 GLU A C 1
ATOM 646 O O . GLU A 1 83 ? -9.559 -4.885 1.939 1.00 95.56 83 GLU A O 1
ATOM 651 N N . VAL A 1 84 ? -7.339 -5.195 2.226 1.00 97.50 84 VAL A N 1
ATOM 652 C CA . VAL A 1 84 ? -6.912 -4.452 1.043 1.00 97.50 84 VAL A CA 1
ATOM 653 C C . VAL A 1 84 ? -6.112 -5.371 0.133 1.00 97.50 84 VAL A C 1
ATOM 655 O O . VAL A 1 84 ? -4.981 -5.750 0.435 1.00 97.50 84 VAL A O 1
ATOM 658 N N . GLN A 1 85 ? -6.686 -5.673 -1.025 1.00 96.94 85 GLN A N 1
ATOM 659 C CA . GLN A 1 85 ? -6.039 -6.458 -2.061 1.00 96.94 85 GLN A CA 1
ATOM 660 C C . GLN A 1 85 ? -5.345 -5.535 -3.062 1.00 96.94 85 GLN A C 1
ATOM 662 O O . GLN A 1 85 ? -5.986 -4.756 -3.766 1.00 96.94 85 GLN A O 1
ATOM 667 N N . PHE A 1 86 ? -4.030 -5.667 -3.186 1.00 96.19 86 PHE A N 1
ATOM 668 C CA . PHE A 1 86 ? -3.220 -4.936 -4.148 1.00 96.19 86 PHE A CA 1
ATOM 669 C C . PHE A 1 86 ? -2.909 -5.792 -5.373 1.00 96.19 86 PHE A C 1
ATOM 671 O O . PHE A 1 86 ? -2.448 -6.935 -5.281 1.00 96.19 86 PHE A O 1
ATOM 678 N N . VAL A 1 87 ? -3.091 -5.200 -6.547 1.00 94.38 87 VAL A N 1
ATOM 679 C CA . VAL A 1 87 ? -2.753 -5.790 -7.839 1.00 94.38 87 VAL A CA 1
ATOM 680 C C . VAL A 1 87 ? -1.850 -4.827 -8.589 1.00 94.38 87 VAL A C 1
ATOM 682 O O . VAL A 1 87 ? -2.142 -3.639 -8.702 1.00 94.38 87 VAL A O 1
ATOM 685 N N . TRP A 1 88 ? -0.746 -5.349 -9.112 1.00 92.31 88 TRP A N 1
ATOM 686 C CA . TRP A 1 88 ? 0.074 -4.626 -10.072 1.00 92.31 88 TRP A CA 1
ATOM 687 C C . TRP A 1 88 ? -0.282 -5.060 -11.485 1.00 92.31 88 TRP A C 1
ATOM 689 O O . TRP A 1 88 ? -0.419 -6.257 -11.752 1.00 92.31 88 TRP A O 1
ATOM 699 N N . GLU A 1 89 ? -0.349 -4.093 -12.391 1.00 90.94 89 GLU A N 1
ATOM 700 C CA . GLU A 1 89 ? -0.471 -4.335 -13.821 1.00 90.94 89 GLU A CA 1
ATOM 701 C C . GLU A 1 89 ? 0.564 -3.508 -14.603 1.00 90.94 89 GLU A C 1
ATOM 703 O O . GLU A 1 89 ? 0.879 -2.372 -14.227 1.00 90.94 89 GLU A O 1
ATOM 708 N N . PRO A 1 90 ? 1.107 -4.047 -15.706 1.00 87.50 90 PRO A N 1
ATOM 709 C CA . PRO A 1 90 ? 1.924 -3.257 -16.611 1.00 87.50 90 PRO A CA 1
ATOM 710 C C . PRO A 1 90 ? 1.055 -2.218 -17.333 1.00 87.50 90 PRO A C 1
ATOM 712 O O . PRO A 1 90 ? 0.030 -2.554 -17.926 1.00 87.50 90 PRO A O 1
ATOM 715 N N . ALA A 1 91 ? 1.486 -0.958 -17.321 1.00 86.62 91 ALA A N 1
ATOM 716 C CA . ALA A 1 91 ? 0.807 0.151 -17.985 1.00 86.62 91 ALA A CA 1
ATOM 717 C C . ALA A 1 91 ? 1.814 1.172 -18.539 1.00 86.62 91 ALA A C 1
ATOM 719 O O . ALA A 1 91 ? 2.905 1.341 -18.002 1.00 86.62 91 ALA A O 1
ATOM 720 N N . TYR A 1 92 ? 1.449 1.889 -19.605 1.00 82.00 92 TYR A N 1
ATOM 721 C CA . TYR A 1 92 ? 2.288 2.971 -20.144 1.00 82.00 92 TYR A CA 1
ATOM 722 C C . TYR A 1 92 ? 2.238 4.247 -19.299 1.00 82.00 92 TYR A C 1
ATOM 724 O O . TYR A 1 92 ? 3.216 4.997 -19.273 1.00 82.00 92 TYR A O 1
ATOM 732 N N . ASP A 1 93 ? 1.129 4.464 -18.598 1.00 86.12 93 ASP A N 1
ATOM 733 C CA . ASP A 1 93 ? 0.910 5.596 -17.706 1.00 86.12 93 ASP A CA 1
ATOM 734 C C . ASP A 1 93 ? 0.783 5.113 -16.264 1.00 86.12 93 ASP A C 1
ATOM 736 O O . ASP A 1 93 ? 0.357 3.986 -16.000 1.00 86.12 93 ASP A O 1
ATOM 740 N N . TYR A 1 94 ? 1.135 5.984 -15.321 1.00 90.12 94 TYR A N 1
ATOM 741 C CA . TYR A 1 94 ? 0.860 5.730 -13.915 1.00 90.12 94 TYR A CA 1
ATOM 742 C C . TYR A 1 94 ? -0.643 5.825 -13.657 1.00 90.12 94 TYR A C 1
ATOM 744 O O . TYR A 1 94 ? -1.252 6.872 -13.882 1.00 90.12 94 TYR A O 1
ATOM 752 N N . ARG A 1 95 ? -1.230 4.744 -13.143 1.00 94.38 95 ARG A N 1
ATOM 753 C CA . ARG A 1 95 ? -2.654 4.665 -12.815 1.00 94.38 95 ARG A CA 1
ATOM 754 C C . ARG A 1 95 ? -2.844 4.082 -11.427 1.00 94.38 95 ARG A C 1
ATOM 756 O O . ARG A 1 95 ? -2.230 3.078 -11.088 1.00 94.38 95 ARG A O 1
ATOM 763 N N . LEU A 1 96 ? -3.740 4.691 -10.661 1.00 96.38 96 LEU A N 1
ATOM 764 C CA . LEU A 1 96 ? -4.260 4.140 -9.419 1.00 96.38 96 LEU A CA 1
ATOM 765 C C . LEU A 1 96 ? -5.769 3.969 -9.578 1.00 96.38 96 LEU A C 1
ATOM 767 O O . LEU A 1 96 ? -6.474 4.934 -9.875 1.00 96.38 96 LEU A O 1
ATOM 771 N N . THR A 1 97 ? -6.262 2.752 -9.394 1.00 97.81 97 THR A N 1
ATOM 772 C CA . THR A 1 97 ? -7.694 2.456 -9.377 1.00 97.81 97 THR A CA 1
ATOM 773 C C . THR A 1 97 ? -8.044 1.829 -8.041 1.00 97.81 97 THR A C 1
ATOM 775 O O . THR A 1 97 ? -7.387 0.888 -7.605 1.00 97.81 97 THR A O 1
ATOM 778 N N . VAL A 1 98 ? -9.066 2.378 -7.390 1.00 97.94 98 VAL A N 1
ATOM 779 C CA . VAL A 1 98 ? -9.556 1.917 -6.093 1.00 97.94 98 VAL A CA 1
ATOM 780 C C . VAL A 1 98 ? -11.001 1.483 -6.266 1.00 97.94 98 VAL A C 1
ATOM 782 O O . VAL A 1 98 ? -11.829 2.251 -6.754 1.00 97.94 98 VAL A O 1
ATOM 785 N N . HIS A 1 99 ? -11.290 0.256 -5.859 1.00 97.50 99 HIS A N 1
ATOM 786 C CA . HIS A 1 99 ? -12.642 -0.254 -5.712 1.00 97.50 99 HIS A CA 1
ATOM 787 C C . HIS A 1 99 ? -12.884 -0.530 -4.238 1.00 97.50 99 HIS A C 1
ATOM 789 O O . HIS A 1 99 ? -12.073 -1.189 -3.594 1.00 97.50 99 HIS A O 1
ATOM 795 N N . GLU A 1 100 ? -14.002 -0.049 -3.720 1.00 95.94 100 GLU A N 1
ATOM 796 C CA . GLU A 1 100 ? -14.423 -0.301 -2.351 1.00 95.94 100 GLU A CA 1
ATOM 797 C C . GLU A 1 100 ? -15.816 -0.924 -2.386 1.00 95.94 100 GLU A C 1
ATOM 799 O O . GLU A 1 100 ? -16.723 -0.412 -3.047 1.00 95.94 100 GLU A O 1
ATOM 804 N N . ALA A 1 101 ? -15.968 -2.051 -1.699 1.00 94.19 101 ALA A N 1
ATOM 805 C CA . ALA A 1 101 ? -17.240 -2.728 -1.527 1.00 94.19 101 ALA A CA 1
ATOM 806 C C . ALA A 1 101 ? -17.540 -2.816 -0.032 1.00 94.19 101 ALA A C 1
ATOM 808 O O . ALA A 1 101 ? -16.763 -3.392 0.727 1.00 94.19 101 ALA A O 1
ATOM 809 N N . GLY A 1 102 ? -18.666 -2.237 0.384 1.00 91.81 102 GLY A N 1
ATOM 810 C CA . GLY A 1 102 ? -19.117 -2.338 1.766 1.00 91.81 102 GLY A CA 1
ATOM 811 C C . GLY A 1 102 ? -19.560 -3.756 2.143 1.00 91.81 102 GLY A C 1
ATOM 812 O O . GLY A 1 102 ? -19.860 -4.564 1.257 1.00 91.81 102 GLY A O 1
ATOM 813 N N . PRO A 1 103 ? -19.640 -4.055 3.450 1.00 89.69 103 PRO A N 1
ATOM 814 C CA . PRO A 1 103 ? -20.132 -5.334 3.938 1.00 89.69 103 PRO A CA 1
ATOM 815 C C . PRO A 1 103 ? -21.579 -5.580 3.498 1.00 89.69 103 PRO A C 1
ATOM 817 O O . PRO A 1 103 ? -22.390 -4.662 3.354 1.00 89.69 103 PRO A O 1
ATOM 820 N N . SER A 1 104 ? -21.911 -6.851 3.309 1.00 91.44 104 SER A N 1
ATOM 821 C CA . SER A 1 104 ? -23.235 -7.334 2.920 1.00 91.44 104 SER A CA 1
ATOM 822 C C . SER A 1 104 ? -23.576 -8.620 3.676 1.00 91.44 104 SER A C 1
ATOM 824 O O . SER A 1 104 ? -22.766 -9.144 4.432 1.00 91.44 104 SER A O 1
ATOM 826 N N . ALA A 1 105 ? -24.763 -9.183 3.439 1.00 92.81 105 ALA A N 1
ATOM 827 C CA . ALA A 1 105 ? -25.177 -10.439 4.072 1.00 92.81 105 ALA A CA 1
ATOM 828 C C . ALA A 1 105 ? -24.273 -11.649 3.745 1.00 92.81 105 ALA A C 1
ATOM 830 O O . ALA A 1 105 ? -24.367 -12.667 4.424 1.00 92.81 105 ALA A O 1
ATOM 831 N N . ILE A 1 106 ? -23.442 -11.563 2.698 1.00 91.88 106 ILE A N 1
ATOM 832 C CA . ILE A 1 106 ? -22.614 -12.674 2.197 1.00 91.88 106 ILE A CA 1
ATOM 833 C C . ILE A 1 106 ? -21.126 -12.316 2.041 1.00 91.88 106 ILE A C 1
ATOM 835 O O . ILE A 1 106 ? -20.374 -13.104 1.474 1.00 91.88 106 ILE A O 1
ATOM 839 N N . SER A 1 107 ? -20.704 -11.122 2.463 1.00 87.62 107 SER A N 1
ATOM 840 C CA . SER A 1 107 ? -19.320 -10.657 2.321 1.00 87.62 107 SER A CA 1
ATOM 841 C C . SER A 1 107 ? -19.002 -9.602 3.372 1.00 87.62 107 SER A C 1
ATOM 843 O O . SER A 1 107 ? -19.810 -8.697 3.582 1.00 87.62 107 SER A O 1
ATOM 845 N N . ASP A 1 108 ? -17.810 -9.679 3.959 1.00 86.12 108 ASP A N 1
ATOM 846 C CA . ASP A 1 108 ? -17.304 -8.705 4.935 1.00 86.12 108 ASP A CA 1
ATOM 847 C C . ASP A 1 108 ? -16.920 -7.356 4.294 1.00 86.12 108 ASP A C 1
ATOM 849 O O . ASP A 1 108 ? -16.606 -6.392 4.992 1.00 86.12 108 ASP A O 1
ATOM 853 N N . GLY A 1 109 ? -17.006 -7.258 2.964 1.00 91.19 109 GLY A N 1
ATOM 854 C CA . GLY A 1 109 ? -16.541 -6.103 2.206 1.00 91.19 109 GLY A CA 1
ATOM 855 C C . GLY A 1 109 ? -15.034 -6.153 1.962 1.00 91.19 109 GLY A C 1
ATOM 856 O O . GLY A 1 109 ? -14.371 -7.151 2.236 1.00 91.19 109 GLY A O 1
ATOM 857 N N . GLY A 1 110 ? -14.489 -5.088 1.384 1.00 95.38 110 GLY A N 1
ATOM 858 C CA . GLY A 1 110 ? -13.066 -5.025 1.073 1.00 95.38 110 GLY A CA 1
ATOM 859 C C . GLY A 1 110 ? -12.694 -3.882 0.146 1.00 95.38 110 GLY A C 1
ATOM 860 O O . GLY A 1 110 ? -13.547 -3.226 -0.463 1.00 95.38 110 GLY A O 1
ATOM 861 N N . ILE A 1 111 ? -11.389 -3.667 0.026 1.00 98.06 111 ILE A N 1
ATOM 862 C CA . ILE A 1 111 ? -10.798 -2.664 -0.852 1.00 98.06 111 ILE A CA 1
ATOM 863 C C . ILE A 1 111 ? -9.896 -3.379 -1.858 1.00 98.06 111 ILE A C 1
ATOM 865 O O . ILE A 1 111 ? -9.062 -4.201 -1.496 1.00 98.06 111 ILE A O 1
ATOM 869 N N . SER A 1 112 ? -10.041 -3.069 -3.142 1.00 97.75 112 SER A N 1
ATOM 870 C CA . SER A 1 112 ? -9.125 -3.517 -4.192 1.00 97.75 112 SER A CA 1
ATOM 871 C C . SER A 1 112 ? -8.395 -2.323 -4.785 1.00 97.75 112 SER A C 1
ATOM 873 O O . SER A 1 112 ? -9.019 -1.363 -5.237 1.00 97.75 112 SER A O 1
ATOM 875 N N . VAL A 1 113 ? -7.069 -2.398 -4.807 1.00 97.94 113 VAL A N 1
ATOM 876 C CA . VAL A 1 113 ? -6.183 -1.369 -5.343 1.00 97.94 113 VAL A CA 1
ATOM 877 C C . VAL A 1 113 ? -5.434 -1.936 -6.537 1.00 97.94 113 VAL A C 1
ATOM 879 O O . VAL A 1 113 ? -4.629 -2.855 -6.398 1.00 97.94 113 VAL A O 1
ATOM 882 N N . ILE A 1 114 ? -5.661 -1.361 -7.712 1.00 96.81 114 ILE A N 1
ATOM 883 C CA . ILE A 1 114 ? -4.919 -1.694 -8.926 1.00 96.81 114 ILE A CA 1
ATOM 884 C C . ILE A 1 114 ? -3.940 -0.557 -9.202 1.00 96.81 114 ILE A C 1
ATOM 886 O O . ILE A 1 114 ? -4.344 0.594 -9.393 1.00 96.81 114 ILE A O 1
ATOM 890 N N . LEU A 1 115 ? -2.649 -0.881 -9.208 1.00 94.31 115 LEU A N 1
ATOM 891 C CA . LEU A 1 115 ? -1.579 0.049 -9.538 1.00 94.31 115 LEU A CA 1
ATOM 892 C C . LEU A 1 115 ? -0.986 -0.309 -10.903 1.00 94.31 115 LEU A C 1
ATOM 894 O O . LEU A 1 115 ? -0.252 -1.290 -11.043 1.00 94.31 115 LEU A O 1
ATOM 898 N N . GLY A 1 116 ? -1.279 0.534 -11.889 1.00 92.38 116 GLY A N 1
ATOM 899 C CA . GLY A 1 116 ? -0.659 0.501 -13.204 1.00 92.38 116 GLY A CA 1
ATOM 900 C C . GLY A 1 116 ? 0.642 1.293 -13.200 1.00 92.38 116 GLY A C 1
ATOM 901 O O . GLY A 1 116 ? 0.643 2.486 -12.885 1.00 92.38 116 GLY A O 1
ATOM 902 N N . THR A 1 117 ? 1.752 0.645 -13.553 1.00 87.19 117 THR A N 1
ATOM 903 C CA . THR A 1 117 ? 3.048 1.317 -13.736 1.00 87.19 117 THR A CA 1
ATOM 904 C C . THR A 1 117 ? 3.780 0.773 -14.955 1.00 87.19 117 THR A C 1
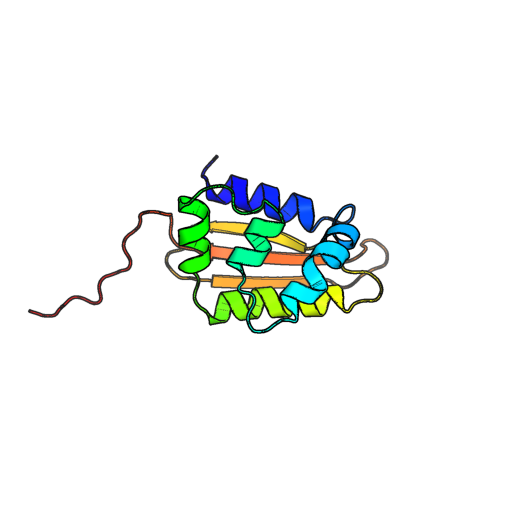ATOM 906 O O . THR A 1 117 ? 3.536 -0.356 -15.392 1.00 87.19 117 THR A O 1
ATOM 909 N N . ARG A 1 118 ? 4.726 1.559 -15.483 1.00 79.31 118 ARG A N 1
ATOM 910 C CA . ARG A 1 118 ? 5.665 1.062 -16.496 1.00 79.31 118 ARG A CA 1
ATOM 911 C C . ARG A 1 118 ? 6.496 -0.087 -15.951 1.00 79.31 118 ARG A C 1
ATOM 913 O O . ARG A 1 118 ? 6.785 -0.158 -14.752 1.00 79.31 118 ARG A O 1
ATOM 920 N N . TYR A 1 119 ? 6.920 -0.967 -16.854 1.00 70.88 119 TYR A N 1
ATOM 921 C CA . TYR A 1 119 ? 7.837 -2.029 -16.485 1.00 70.88 119 TYR A CA 1
ATOM 922 C C . TYR A 1 119 ? 9.166 -1.420 -15.995 1.00 70.88 119 TYR A C 1
ATOM 924 O O . TYR A 1 119 ? 9.633 -0.428 -16.563 1.00 70.88 119 TYR A O 1
ATOM 932 N N . PRO A 1 120 ? 9.792 -1.971 -14.938 1.00 62.94 120 PRO A N 1
ATOM 933 C CA . PRO A 1 120 ? 11.100 -1.506 -14.494 1.00 62.94 120 PRO A CA 1
ATOM 934 C C . PRO A 1 120 ? 12.102 -1.618 -15.644 1.00 62.94 120 PRO A C 1
ATOM 936 O O . PRO A 1 120 ? 12.347 -2.714 -16.144 1.00 62.94 120 PRO A O 1
ATOM 939 N N . GLY A 1 121 ? 12.689 -0.490 -16.039 1.00 61.41 121 GLY A N 1
ATOM 940 C CA . GLY A 1 121 ? 13.655 -0.421 -17.138 1.00 61.41 121 GLY A CA 1
ATOM 941 C C . GLY A 1 121 ? 13.106 0.165 -18.439 1.00 61.41 121 GLY A C 1
ATOM 942 O O . GLY A 1 121 ? 13.907 0.501 -19.308 1.00 61.41 121 GLY A O 1
ATOM 943 N N . ASP A 1 122 ? 11.792 0.375 -18.557 1.00 64.12 122 ASP A N 1
ATOM 944 C CA . ASP A 1 122 ? 11.251 1.168 -19.660 1.00 64.12 122 ASP A CA 1
ATOM 945 C C . ASP A 1 122 ? 11.578 2.644 -19.433 1.00 64.12 122 ASP A C 1
ATOM 947 O O . ASP A 1 122 ? 11.208 3.239 -18.415 1.00 64.12 122 ASP A O 1
ATOM 951 N N . ALA A 1 123 ? 12.267 3.254 -20.398 1.00 57.03 123 ALA A N 1
ATOM 952 C CA . ALA A 1 123 ? 12.488 4.690 -20.387 1.00 57.03 123 ALA A CA 1
ATOM 953 C C . ALA A 1 123 ? 11.134 5.422 -20.351 1.00 57.03 123 ALA A C 1
ATOM 955 O O . ALA A 1 123 ? 10.171 5.041 -21.029 1.00 57.03 123 ALA A O 1
ATOM 956 N N . LEU A 1 124 ? 11.055 6.504 -19.571 1.00 50.69 124 LEU A N 1
ATOM 957 C CA . LEU A 1 124 ? 9.996 7.494 -19.765 1.00 50.69 124 LEU A CA 1
ATOM 958 C C . LEU A 1 124 ? 10.099 7.994 -21.214 1.00 50.69 124 LEU A C 1
ATOM 960 O O . LEU A 1 124 ? 11.221 8.097 -21.717 1.00 50.69 124 LEU A O 1
ATOM 964 N N . PRO A 1 125 ? 8.987 8.310 -21.903 1.00 45.56 125 PRO A N 1
ATOM 965 C CA . PRO A 1 125 ? 9.087 8.998 -23.174 1.00 45.56 125 PRO A CA 1
ATOM 966 C C . PRO A 1 125 ? 9.824 10.291 -22.855 1.00 45.56 125 PRO A C 1
ATOM 968 O O . PRO A 1 125 ? 9.324 11.125 -22.095 1.00 45.56 125 PRO A O 1
ATOM 971 N N . THR A 1 126 ? 11.049 10.426 -23.353 1.00 45.09 126 THR A N 1
ATOM 972 C CA . THR A 1 126 ? 11.697 11.721 -23.359 1.00 45.09 126 THR A CA 1
ATOM 973 C C . THR A 1 126 ? 10.754 12.600 -24.163 1.00 45.09 126 THR A C 1
ATOM 975 O O . THR A 1 126 ? 10.472 12.316 -25.328 1.00 45.09 126 THR A O 1
ATOM 978 N N . LEU A 1 127 ? 10.173 13.619 -23.523 1.00 43.56 127 LEU A N 1
ATOM 979 C CA . LEU A 1 127 ? 9.635 14.749 -24.267 1.00 43.56 127 LEU A CA 1
ATOM 980 C C . LEU A 1 127 ? 10.804 15.183 -25.138 1.00 43.56 127 LEU A C 1
ATOM 982 O O . LEU A 1 127 ? 11.818 15.623 -24.595 1.00 43.56 127 LEU A O 1
ATOM 986 N N . GLY A 1 128 ? 10.730 14.870 -26.434 1.00 36.06 128 GLY A N 1
ATOM 987 C CA . GLY A 1 128 ? 11.852 15.021 -27.340 1.00 36.06 128 GLY A CA 1
ATOM 988 C C . GLY A 1 128 ? 12.438 16.403 -27.128 1.00 36.06 128 GLY A C 1
ATOM 989 O O . GLY A 1 128 ? 11.717 17.398 -27.199 1.00 36.06 128 GLY A O 1
ATOM 990 N N . THR A 1 129 ? 13.727 16.473 -26.811 1.00 41.75 129 THR A N 1
ATOM 991 C CA . THR A 1 129 ? 14.461 17.707 -27.042 1.00 41.75 129 THR A CA 1
ATOM 992 C C . THR A 1 129 ? 14.345 17.943 -28.537 1.00 41.75 129 THR A C 1
ATOM 994 O O . THR A 1 129 ? 15.013 17.268 -29.319 1.00 41.75 129 THR A O 1
ATOM 997 N N . ALA A 1 130 ? 13.405 18.805 -28.922 1.00 43.59 130 ALA A N 1
ATOM 998 C CA . ALA A 1 130 ? 13.347 19.361 -30.254 1.00 43.59 130 ALA A CA 1
ATOM 999 C C . ALA A 1 130 ? 14.684 20.077 -30.459 1.00 43.59 130 ALA A C 1
ATOM 1001 O O . ALA A 1 130 ? 14.930 21.133 -29.878 1.00 43.59 130 ALA A O 1
ATOM 1002 N N . SER A 1 131 ? 15.580 19.396 -31.165 1.00 41.38 131 SER A N 1
ATOM 1003 C CA . SER A 1 131 ? 16.747 19.970 -31.824 1.00 41.38 131 SER A CA 1
ATOM 1004 C C . SER A 1 131 ? 16.305 20.875 -32.959 1.00 41.38 131 SER A C 1
ATOM 1006 O O . SER A 1 131 ? 15.374 20.440 -33.678 1.00 41.38 131 SER A O 1
#

Radius of gyration: 15.79 Å; chains: 1; bounding box: 42×34×47 Å